Protein AF-A0A6C0AK20-F1 (afdb_monomer)

Organism: NCBI:txid1070528

Structure (mmCIF, N/CA/C/O backbone):
data_AF-A0A6C0AK20-F1
#
_entry.id   AF-A0A6C0AK20-F1
#
loop_
_atom_site.group_PDB
_atom_site.id
_atom_site.type_symbol
_atom_site.label_atom_id
_atom_site.label_alt_id
_atom_site.label_comp_id
_atom_site.label_asym_id
_atom_site.label_entity_id
_atom_site.label_seq_id
_atom_site.pdbx_PDB_ins_code
_atom_site.Cartn_x
_atom_site.Cartn_y
_atom_site.Cartn_z
_atom_site.occupancy
_atom_site.B_iso_or_equiv
_atom_site.auth_seq_id
_atom_site.auth_comp_id
_atom_site.auth_asym_id
_atom_site.auth_atom_id
_atom_site.pdbx_PDB_model_num
ATOM 1 N N . MET A 1 1 ? -40.084 -4.793 -10.455 1.00 55.62 1 MET A N 1
ATOM 2 C CA . MET A 1 1 ? -40.031 -6.130 -11.095 1.00 55.62 1 MET A CA 1
ATOM 3 C C . MET A 1 1 ? -38.770 -6.828 -10.599 1.00 55.62 1 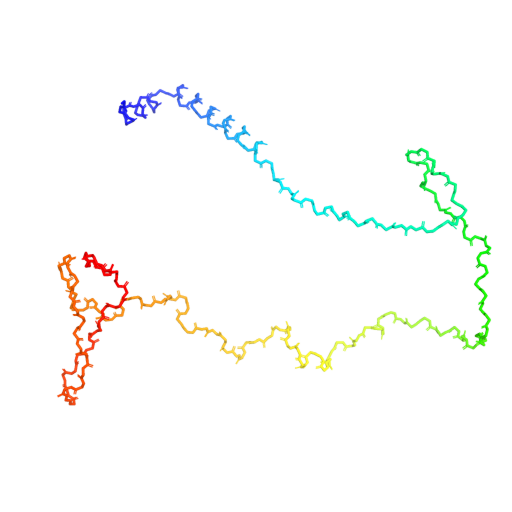MET A C 1
ATOM 5 O O . MET A 1 1 ? -37.699 -6.261 -10.729 1.00 55.62 1 MET A O 1
ATOM 9 N N . ASN A 1 2 ? -38.879 -7.967 -9.909 1.00 73.94 2 ASN A N 1
ATOM 10 C CA . ASN A 1 2 ? -37.727 -8.594 -9.243 1.00 73.94 2 ASN A CA 1
ATOM 11 C C . ASN A 1 2 ? -36.814 -9.286 -10.269 1.00 73.94 2 ASN A C 1
ATOM 13 O O . ASN A 1 2 ? -37.156 -10.371 -10.742 1.00 73.94 2 ASN A O 1
ATOM 17 N N . LEU A 1 3 ? -35.664 -8.679 -10.590 1.00 77.19 3 LEU A N 1
ATOM 18 C CA . LEU A 1 3 ? -34.695 -9.185 -11.579 1.00 77.19 3 LEU A CA 1
ATOM 19 C C . LEU A 1 3 ? -34.288 -10.641 -11.304 1.00 77.19 3 LEU A C 1
ATOM 21 O O . LEU A 1 3 ? -34.243 -11.461 -12.217 1.00 77.19 3 LEU A O 1
ATOM 25 N N . ASN A 1 4 ? -34.119 -11.001 -10.033 1.00 79.56 4 ASN A N 1
ATOM 26 C CA . ASN A 1 4 ? -33.731 -12.356 -9.635 1.00 79.56 4 ASN A CA 1
ATOM 27 C C . ASN A 1 4 ? -34.778 -13.416 -10.018 1.00 79.56 4 ASN A C 1
ATOM 29 O O . ASN A 1 4 ? -34.430 -14.552 -10.334 1.00 79.56 4 ASN A O 1
ATOM 33 N N . LYS A 1 5 ? -36.069 -13.050 -10.042 1.00 77.25 5 LYS A N 1
ATOM 34 C CA . LYS A 1 5 ? -37.144 -13.958 -10.471 1.00 77.25 5 LYS A CA 1
ATOM 35 C C . LYS A 1 5 ? -37.172 -14.135 -11.993 1.00 77.25 5 LYS A C 1
ATOM 37 O O . LYS A 1 5 ? -37.545 -15.205 -12.458 1.00 77.25 5 LYS A O 1
ATOM 42 N N . LEU A 1 6 ? -36.756 -13.125 -12.761 1.00 73.75 6 LEU A N 1
ATOM 43 C CA . LEU A 1 6 ? -36.637 -13.207 -14.223 1.00 73.75 6 LEU A CA 1
ATOM 44 C C . LEU A 1 6 ? -35.449 -14.055 -14.658 1.00 73.75 6 LEU A C 1
ATOM 46 O O . LEU A 1 6 ? -35.620 -14.929 -15.501 1.00 73.75 6 LEU A O 1
ATOM 50 N N . ILE A 1 7 ? -34.284 -13.851 -14.040 1.00 76.38 7 ILE A N 1
ATOM 51 C CA . ILE A 1 7 ? -33.068 -14.619 -14.341 1.00 76.38 7 ILE A CA 1
ATOM 52 C C . ILE A 1 7 ? -33.315 -16.112 -14.100 1.00 76.38 7 ILE A C 1
ATOM 54 O O . ILE A 1 7 ? -33.032 -16.931 -14.969 1.00 76.38 7 ILE A O 1
ATOM 58 N N . LYS A 1 8 ? -33.958 -16.459 -12.977 1.00 76.75 8 LYS A N 1
ATOM 59 C CA . LYS A 1 8 ? -34.313 -17.849 -12.653 1.00 76.75 8 LYS A CA 1
ATOM 60 C C . LYS A 1 8 ? -35.339 -18.457 -13.622 1.00 76.75 8 LYS A C 1
ATOM 62 O O . LYS A 1 8 ? -35.356 -19.663 -13.834 1.00 76.75 8 LYS A O 1
ATOM 67 N N . LYS A 1 9 ? -36.206 -17.634 -14.223 1.00 72.31 9 LYS A N 1
ATOM 68 C CA . LYS A 1 9 ? -37.198 -18.083 -15.215 1.00 72.31 9 LYS A CA 1
ATOM 69 C C . LYS A 1 9 ? -36.577 -18.268 -16.606 1.00 72.31 9 LYS A C 1
ATOM 71 O O . LYS A 1 9 ? -36.985 -19.171 -17.327 1.00 72.31 9 LYS A O 1
ATOM 76 N N . ILE A 1 10 ? -35.579 -17.451 -16.948 1.00 73.38 10 ILE A N 1
ATOM 77 C CA . ILE A 1 10 ? -34.790 -17.548 -18.186 1.00 73.38 10 ILE A CA 1
ATOM 78 C C . ILE A 1 10 ? -33.865 -18.769 -18.155 1.00 73.38 10 ILE A C 1
ATOM 80 O O . ILE A 1 10 ? -33.792 -19.493 -19.141 1.00 73.38 10 ILE A O 1
ATOM 84 N N . SER A 1 11 ? -33.210 -19.052 -17.024 1.00 72.81 11 SER A N 1
ATOM 85 C CA . SER A 1 11 ? -32.305 -20.205 -16.905 1.00 72.81 11 SER A CA 1
ATOM 86 C C . SER A 1 11 ? -33.018 -21.558 -16.950 1.00 72.81 11 SER A C 1
ATOM 88 O O . SER A 1 11 ? -32.409 -22.556 -17.320 1.00 72.81 11 SER A O 1
ATOM 90 N N . ASN A 1 12 ? -34.300 -21.611 -16.579 1.00 80.38 12 ASN A N 1
ATOM 91 C CA . ASN A 1 12 ? -35.066 -22.859 -16.548 1.00 80.38 12 ASN A CA 1
ATOM 92 C C . ASN A 1 12 ? -35.597 -23.288 -17.924 1.00 80.38 12 ASN A C 1
ATOM 94 O O . ASN A 1 12 ? -36.025 -24.429 -18.070 1.00 80.38 12 ASN A O 1
ATOM 98 N N . ASN A 1 13 ? -35.596 -22.400 -18.922 1.00 83.44 13 ASN A N 1
ATOM 99 C CA . ASN A 1 13 ? -36.095 -22.708 -20.257 1.00 83.44 13 ASN A CA 1
ATOM 100 C C . ASN A 1 13 ? -34.987 -22.506 -21.298 1.00 83.44 13 ASN A C 1
ATOM 102 O O . ASN A 1 13 ? -34.633 -21.376 -21.637 1.00 83.44 13 ASN A O 1
ATOM 106 N N . GLN A 1 14 ? -34.463 -23.616 -21.822 1.00 80.56 14 GLN A N 1
ATOM 107 C CA . GLN A 1 14 ? -33.352 -23.623 -22.779 1.00 80.56 14 GLN A CA 1
ATOM 108 C C . GLN A 1 14 ? -33.661 -22.813 -24.050 1.00 80.56 14 GLN A C 1
ATOM 110 O O . GLN A 1 14 ? -32.772 -22.142 -24.569 1.00 80.56 14 GLN A O 1
ATOM 115 N N . LEU A 1 15 ? -34.922 -22.781 -24.505 1.00 83.62 15 LEU A N 1
ATOM 116 C CA . LEU A 1 15 ? -35.336 -21.993 -25.672 1.00 83.62 15 LEU A CA 1
ATOM 117 C C . LEU A 1 15 ? -35.170 -20.482 -25.431 1.00 83.62 15 LEU A C 1
ATOM 119 O O .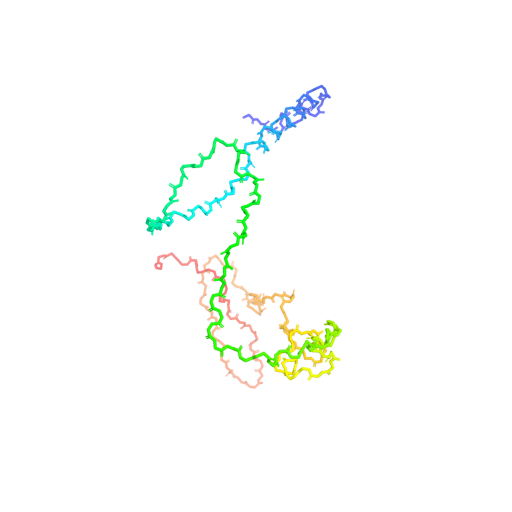 LEU A 1 15 ? -34.647 -19.765 -26.280 1.00 83.62 15 LEU A O 1
ATOM 123 N N . LEU A 1 16 ? -35.581 -19.994 -24.255 1.00 83.88 16 LEU A N 1
ATOM 124 C CA . LEU A 1 16 ? -35.462 -18.576 -23.896 1.00 83.88 16 LEU A CA 1
ATOM 125 C C . LEU A 1 16 ? -33.999 -18.155 -23.724 1.00 83.88 16 LEU A C 1
ATOM 127 O O . LEU A 1 16 ? -33.644 -17.035 -24.086 1.00 83.88 16 LEU A O 1
ATOM 131 N N . MET A 1 17 ? -33.149 -19.052 -23.218 1.00 84.06 17 MET A N 1
ATOM 132 C CA . MET A 1 17 ? -31.711 -18.809 -23.108 1.00 84.06 17 MET A CA 1
ATOM 133 C C . MET A 1 17 ? -31.055 -18.646 -24.487 1.00 84.06 17 MET A C 1
ATOM 135 O O . MET A 1 17 ? -30.290 -17.703 -24.686 1.00 84.06 17 MET A O 1
ATOM 139 N N . ILE A 1 18 ? -31.403 -19.501 -25.456 1.00 89.69 18 ILE A N 1
ATOM 140 C CA . ILE A 1 18 ? -30.883 -19.409 -26.830 1.00 89.69 18 ILE A CA 1
ATOM 141 C C . ILE A 1 18 ? -31.327 -18.098 -27.491 1.00 89.69 18 ILE A C 1
ATOM 143 O O . ILE A 1 18 ? -30.498 -17.385 -28.054 1.00 89.69 18 ILE A O 1
ATOM 147 N N . VAL A 1 19 ? -32.606 -17.726 -27.374 1.00 92.06 19 VAL A N 1
ATOM 148 C CA . VAL A 1 19 ? -33.125 -16.466 -27.941 1.00 92.06 19 VAL A CA 1
ATOM 149 C C . VAL A 1 19 ? -32.438 -15.245 -27.318 1.00 92.06 19 VAL A C 1
ATOM 151 O O . VAL A 1 19 ? -32.059 -14.318 -28.033 1.00 92.06 19 VAL A O 1
ATOM 154 N N . ALA A 1 20 ? -32.220 -15.253 -26.000 1.00 88.88 20 ALA A N 1
ATOM 155 C CA . ALA A 1 20 ? -31.511 -14.178 -25.314 1.00 88.88 20 ALA A CA 1
ATOM 156 C C . ALA A 1 20 ? -30.041 -14.069 -25.759 1.00 88.88 20 ALA A C 1
ATOM 158 O O . ALA A 1 20 ? -29.549 -12.960 -25.958 1.00 88.88 20 ALA A O 1
ATOM 159 N N . ALA A 1 21 ? -29.354 -15.198 -25.964 1.00 90.56 21 ALA A N 1
ATOM 160 C CA . ALA A 1 21 ? -27.979 -15.217 -26.458 1.00 90.56 21 ALA A CA 1
ATOM 161 C C . ALA A 1 21 ? -27.871 -14.653 -27.885 1.00 90.56 21 ALA A C 1
ATOM 163 O O . ALA A 1 21 ? -27.002 -13.823 -28.152 1.00 90.56 21 ALA A O 1
ATOM 164 N N . VAL A 1 22 ? -28.791 -15.029 -28.780 1.00 95.38 22 VAL A N 1
ATOM 165 C CA . VAL A 1 22 ? -28.846 -14.500 -30.155 1.00 95.38 22 VAL A CA 1
ATOM 166 C C . VAL A 1 22 ? -29.087 -12.987 -30.157 1.00 95.38 22 VAL A C 1
ATOM 168 O O . VAL A 1 22 ? -28.403 -12.257 -30.875 1.00 95.38 22 VAL A O 1
ATOM 171 N N . ALA A 1 23 ? -30.000 -12.494 -29.315 1.00 93.75 23 ALA A N 1
ATOM 172 C CA . ALA A 1 23 ? -30.250 -11.059 -29.177 1.00 93.75 23 ALA A CA 1
ATOM 173 C C . ALA A 1 23 ? -29.011 -10.293 -28.672 1.00 93.75 23 ALA A C 1
ATOM 175 O O . ALA A 1 23 ? -28.731 -9.189 -29.141 1.00 93.75 23 ALA A O 1
ATOM 176 N N . LEU A 1 24 ? -28.241 -10.890 -27.756 1.00 93.94 24 LEU A N 1
ATOM 177 C CA . LEU A 1 24 ? -27.004 -10.306 -27.232 1.00 93.94 24 LEU A CA 1
ATOM 178 C C . LEU A 1 24 ? -25.922 -10.194 -28.316 1.00 93.94 24 LEU A C 1
ATOM 180 O O . LEU A 1 24 ? -25.296 -9.144 -28.448 1.00 93.94 24 LEU A O 1
ATOM 184 N N . VAL A 1 25 ? -25.741 -11.247 -29.121 1.00 94.88 25 VAL A N 1
ATOM 185 C CA . VAL A 1 25 ? -24.794 -11.257 -30.249 1.00 94.88 25 VAL A CA 1
ATOM 186 C C . VAL A 1 25 ? -25.178 -10.207 -31.292 1.00 94.88 25 VAL A C 1
ATOM 188 O O . VAL A 1 25 ? -24.321 -9.449 -31.741 1.00 94.88 25 VAL A O 1
ATOM 191 N N . TYR A 1 26 ? -26.466 -10.108 -31.634 1.00 94.31 26 TYR A N 1
ATOM 192 C CA . TYR A 1 26 ? -26.959 -9.098 -32.572 1.00 94.31 26 TYR A CA 1
ATOM 193 C C . TYR A 1 26 ? -26.728 -7.668 -32.057 1.00 94.31 26 TYR A C 1
ATOM 195 O O . TYR A 1 26 ? -26.234 -6.813 -32.793 1.00 94.31 26 TYR A O 1
ATOM 203 N N . GLY A 1 27 ? -27.015 -7.419 -30.775 1.00 92.69 27 GLY A N 1
ATOM 204 C CA . GLY A 1 27 ? -26.759 -6.127 -30.137 1.00 92.69 27 GLY A CA 1
ATOM 205 C C . GLY A 1 27 ? -25.275 -5.751 -30.139 1.00 92.69 27 GLY A C 1
ATOM 206 O O . GLY A 1 27 ? -24.930 -4.615 -30.463 1.00 92.69 27 GLY A O 1
ATOM 207 N N . PHE A 1 28 ? -24.388 -6.709 -29.852 1.00 90.00 28 PHE A N 1
ATOM 208 C CA . PHE A 1 28 ? -22.939 -6.501 -29.922 1.00 90.00 28 PHE A CA 1
ATOM 209 C C . PHE A 1 28 ? -22.463 -6.190 -31.341 1.00 90.00 28 PHE A C 1
ATOM 211 O O . PHE A 1 28 ? -21.661 -5.275 -31.527 1.00 90.00 28 PHE A O 1
ATOM 218 N N . TYR A 1 29 ? -22.976 -6.909 -32.342 1.00 89.75 29 TYR A N 1
ATOM 219 C CA . TYR A 1 29 ? -22.629 -6.676 -33.741 1.00 89.75 29 TYR A CA 1
ATOM 220 C C . TYR A 1 29 ? -23.034 -5.266 -34.187 1.00 89.75 29 TYR A C 1
ATOM 222 O O . TYR A 1 29 ? -22.204 -4.519 -34.707 1.00 89.75 29 TYR A O 1
ATOM 230 N N . HIS A 1 30 ? -24.268 -4.852 -33.888 1.00 86.38 30 HIS A N 1
ATOM 231 C CA . HIS A 1 30 ? -24.758 -3.515 -34.218 1.00 86.38 30 HIS A CA 1
ATOM 232 C C . HIS A 1 30 ? -23.975 -2.407 -33.492 1.00 86.38 30 HIS A C 1
ATOM 234 O O . HIS A 1 30 ? -23.598 -1.405 -34.097 1.00 86.38 30 HIS A O 1
ATOM 240 N N . TYR A 1 31 ? -23.668 -2.603 -32.206 1.00 82.25 31 TYR A N 1
ATOM 241 C CA . TYR A 1 31 ? -22.868 -1.654 -31.431 1.00 82.25 31 TYR A CA 1
ATOM 242 C C . TYR A 1 31 ? -21.426 -1.537 -31.949 1.00 82.25 31 TYR A C 1
ATOM 244 O O . TYR A 1 31 ? -20.875 -0.437 -32.001 1.00 82.25 31 TYR A O 1
ATOM 252 N N . SER A 1 32 ? -20.829 -2.651 -32.385 1.00 79.31 32 SER A N 1
ATOM 253 C CA . SER A 1 32 ? -19.478 -2.658 -32.955 1.00 79.31 32 SER A CA 1
ATOM 254 C C . SER A 1 32 ? -19.389 -1.883 -34.274 1.00 79.31 32 SER A C 1
ATOM 256 O O . SER A 1 32 ? -18.428 -1.147 -34.477 1.00 79.31 32 SER A O 1
ATOM 258 N N . GLY A 1 33 ? -20.416 -1.959 -35.130 1.00 72.19 33 GLY A N 1
ATOM 259 C CA . GLY A 1 33 ? -20.447 -1.234 -36.405 1.00 72.19 33 GLY A CA 1
ATOM 260 C C . GLY A 1 33 ? -20.597 0.282 -36.245 1.00 72.19 33 GLY A C 1
ATOM 261 O O . GLY A 1 33 ? -20.073 1.043 -37.052 1.00 72.19 33 GLY A O 1
ATOM 262 N N . GLN A 1 34 ? -21.262 0.738 -35.179 1.00 66.25 34 GLN A N 1
ATOM 263 C CA . GLN A 1 34 ? -21.439 2.169 -34.898 1.00 66.25 34 GLN A CA 1
ATOM 264 C C . GLN A 1 34 ? -20.225 2.820 -34.213 1.00 66.25 34 GLN A C 1
ATOM 266 O O . GLN A 1 34 ? -20.133 4.044 -34.155 1.00 66.25 34 GLN A O 1
ATOM 271 N N . LYS A 1 35 ? -19.269 2.023 -33.720 1.00 61.47 35 LYS A N 1
ATOM 272 C CA . LYS A 1 35 ? -17.991 2.480 -33.153 1.00 61.47 35 LYS A CA 1
ATOM 273 C C . LYS A 1 35 ? -16.875 2.401 -34.205 1.00 61.47 35 LYS A C 1
ATOM 275 O O . LYS A 1 35 ? -15.793 1.894 -33.928 1.00 61.47 35 LYS A O 1
ATOM 280 N N . MET A 1 36 ? -17.129 2.886 -35.422 1.00 51.19 36 MET A N 1
ATOM 281 C CA . MET A 1 36 ? -16.062 3.085 -36.402 1.00 51.19 36 MET A CA 1
ATOM 282 C C . MET A 1 36 ? -15.192 4.268 -35.953 1.00 51.19 36 MET A C 1
ATOM 284 O O . MET A 1 36 ? -15.684 5.358 -35.667 1.00 51.19 36 MET A O 1
ATOM 288 N N . LEU A 1 37 ? -13.897 3.992 -35.833 1.00 60.50 37 LEU A N 1
ATOM 289 C CA . LEU A 1 37 ? -12.833 4.888 -35.400 1.00 60.50 37 LEU A CA 1
ATOM 290 C C . LEU A 1 37 ? -12.854 6.190 -36.223 1.00 60.50 37 LEU A C 1
ATOM 292 O O . LEU A 1 37 ? -12.577 6.173 -37.421 1.00 60.50 37 LEU A O 1
ATOM 296 N N . VAL A 1 38 ? -13.172 7.320 -35.589 1.00 60.03 38 VAL A N 1
ATOM 297 C CA . VAL A 1 38 ? -12.918 8.641 -36.174 1.00 60.03 38 VAL A CA 1
ATOM 298 C C . VAL A 1 38 ? -11.403 8.832 -36.175 1.00 60.03 38 VAL A C 1
ATOM 300 O O . VAL A 1 38 ? -10.795 9.053 -35.132 1.00 60.03 38 VAL A O 1
ATOM 303 N N . THR A 1 39 ? -10.776 8.668 -37.337 1.00 57.84 39 THR A N 1
ATOM 304 C CA . THR A 1 39 ? -9.419 9.158 -37.577 1.00 57.84 39 THR A CA 1
ATOM 305 C C . THR A 1 39 ? -9.539 10.636 -37.920 1.00 57.84 39 THR A C 1
ATOM 307 O O . THR A 1 39 ? -10.023 10.983 -38.997 1.00 57.84 39 THR A O 1
ATOM 310 N N . ASP A 1 40 ? -9.130 11.504 -36.997 1.00 51.28 40 ASP A N 1
ATOM 311 C CA . ASP A 1 40 ? -8.998 12.931 -37.272 1.00 51.28 40 ASP A CA 1
ATOM 312 C C . ASP A 1 40 ? -7.982 13.127 -38.409 1.00 51.28 40 ASP A C 1
ATOM 314 O O . ASP A 1 40 ? -6.784 12.880 -38.263 1.00 51.28 40 ASP A O 1
ATOM 318 N N . ASN A 1 41 ? -8.474 13.533 -39.581 1.00 61.94 41 ASN A N 1
ATOM 319 C CA . ASN A 1 41 ? -7.644 13.902 -40.721 1.00 61.94 41 ASN A CA 1
ATOM 320 C C . ASN A 1 41 ? -7.165 15.349 -40.537 1.00 61.94 41 ASN A C 1
ATOM 322 O O . ASN A 1 41 ? -7.954 16.287 -40.638 1.00 61.94 41 ASN A O 1
ATOM 326 N N . MET A 1 42 ? -5.864 15.551 -40.321 1.00 53.59 42 MET A N 1
ATOM 327 C CA . MET A 1 42 ? -5.231 16.871 -40.422 1.00 53.59 42 MET A CA 1
ATOM 328 C C . MET A 1 42 ? -5.099 17.274 -41.899 1.00 53.59 42 MET A C 1
ATOM 330 O O . MET A 1 42 ? -4.056 17.084 -42.523 1.00 53.59 42 MET A O 1
ATOM 334 N N . ALA A 1 43 ? -6.165 17.836 -42.473 1.00 48.41 43 ALA A N 1
ATOM 335 C CA . ALA A 1 43 ? -6.101 18.528 -43.756 1.00 48.41 43 ALA A CA 1
ATOM 336 C C . ALA A 1 43 ? -5.516 19.936 -43.549 1.00 48.41 43 ALA A C 1
ATOM 338 O O . ALA A 1 43 ? -6.163 20.829 -43.007 1.00 48.41 43 ALA A O 1
ATOM 339 N N . ASN A 1 44 ? -4.266 20.124 -43.972 1.00 48.25 44 ASN A N 1
ATOM 3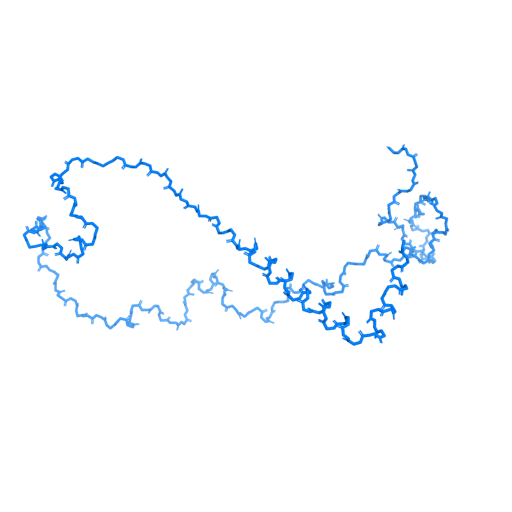40 C CA . ASN A 1 44 ? -3.582 21.414 -43.999 1.00 48.25 44 ASN A CA 1
ATOM 341 C C . ASN A 1 44 ? -4.117 22.251 -45.178 1.00 48.25 44 ASN A C 1
ATOM 343 O O . ASN A 1 44 ? -3.665 22.100 -46.312 1.00 48.25 44 ASN A O 1
ATOM 347 N N . THR A 1 45 ? -5.082 23.140 -44.941 1.00 51.12 45 THR A N 1
ATOM 348 C CA . THR A 1 45 ? -5.412 24.219 -45.886 1.00 51.12 45 THR A CA 1
ATOM 349 C C . THR A 1 45 ? -4.406 25.356 -45.730 1.00 51.12 45 THR A C 1
ATOM 351 O O . THR A 1 45 ? -4.667 26.341 -45.045 1.00 51.12 45 THR A O 1
ATOM 354 N N . ALA A 1 46 ? -3.252 25.220 -46.383 1.00 41.91 46 ALA A N 1
ATOM 355 C CA . ALA A 1 46 ? -2.361 26.336 -46.673 1.00 41.91 46 ALA A CA 1
ATOM 356 C C . ALA A 1 46 ? -2.465 26.662 -48.167 1.00 41.91 46 ALA A C 1
ATOM 358 O O . ALA A 1 46 ? -2.006 25.919 -49.032 1.00 41.91 46 ALA A O 1
ATOM 359 N N . GLN A 1 47 ? -3.124 27.775 -48.464 1.00 48.78 47 GLN A N 1
ATOM 360 C CA . GLN A 1 47 ? -3.288 28.313 -49.806 1.00 48.78 47 GLN A CA 1
ATOM 361 C C . GLN A 1 47 ? -1.963 28.964 -50.228 1.00 48.78 47 GLN A C 1
ATOM 363 O O . GLN A 1 47 ? -1.597 30.022 -49.726 1.00 48.78 47 GLN A O 1
ATOM 368 N N . SER A 1 48 ? -1.214 28.316 -51.122 1.00 41.41 48 SER A N 1
ATOM 369 C CA . SER A 1 48 ? 0.010 28.873 -51.711 1.00 41.41 48 SER A CA 1
ATOM 370 C C . SER A 1 48 ? -0.251 29.249 -53.167 1.00 41.41 48 SER A C 1
ATOM 372 O O . SER A 1 48 ? -0.437 28.389 -54.024 1.00 41.41 48 SER A O 1
ATOM 374 N N . GLN A 1 49 ? -0.295 30.553 -53.430 1.00 46.84 49 GLN A N 1
ATOM 375 C CA . GLN A 1 49 ? -0.326 31.138 -54.768 1.00 46.84 49 GLN A CA 1
ATOM 376 C C . GLN A 1 49 ? 1.019 30.882 -55.466 1.00 46.84 49 GLN A C 1
ATOM 378 O O . GLN A 1 49 ? 2.068 31.189 -54.903 1.00 46.84 49 GLN A O 1
ATOM 383 N N . ALA A 1 50 ? 0.993 30.347 -56.689 1.00 41.88 50 ALA A N 1
ATOM 384 C CA . ALA A 1 50 ? 2.181 30.164 -57.520 1.00 41.88 50 ALA A CA 1
ATOM 385 C C . ALA A 1 50 ? 1.991 30.803 -58.903 1.00 41.88 50 ALA A C 1
ATOM 387 O O . ALA A 1 50 ? 0.934 30.700 -59.525 1.00 41.88 50 ALA A O 1
ATOM 388 N N . ALA A 1 51 ? 3.045 31.497 -59.330 1.00 40.38 51 ALA A N 1
ATOM 389 C CA . ALA A 1 51 ? 3.130 32.368 -60.489 1.00 40.38 51 ALA A CA 1
ATOM 390 C C . ALA A 1 51 ? 3.074 31.640 -61.847 1.00 40.38 51 ALA A C 1
ATOM 392 O O . ALA A 1 51 ? 3.466 30.485 -61.996 1.00 40.38 51 ALA A O 1
ATOM 393 N N . SER A 1 52 ? 2.614 32.392 -62.849 1.00 48.53 52 SER A N 1
ATOM 394 C CA . SER A 1 52 ? 2.447 32.032 -64.260 1.00 48.53 52 SER A CA 1
ATOM 395 C C . SER A 1 52 ? 3.747 31.565 -64.940 1.00 48.53 52 SER A C 1
ATOM 397 O O . SER A 1 52 ? 4.592 32.381 -65.305 1.00 48.53 52 SER A O 1
ATOM 399 N N . MET A 1 53 ? 3.842 30.266 -65.228 1.00 43.25 53 MET A N 1
ATOM 400 C CA . MET A 1 53 ? 4.736 29.698 -66.245 1.00 43.25 53 MET A CA 1
ATOM 401 C C . MET A 1 53 ? 3.933 28.759 -67.146 1.00 43.25 53 MET A C 1
ATOM 403 O O . MET A 1 53 ? 3.680 27.631 -66.751 1.00 43.25 53 MET A O 1
ATOM 407 N N . GLY A 1 54 ? 3.520 29.225 -68.333 1.00 62.97 54 GLY A N 1
ATOM 408 C CA . GLY A 1 54 ? 3.065 28.399 -69.468 1.00 62.97 54 GLY A CA 1
ATOM 409 C C . GLY A 1 54 ? 2.318 27.101 -69.129 1.00 62.97 54 GLY A C 1
ATOM 410 O O . GLY A 1 54 ? 2.680 26.041 -69.638 1.00 62.97 54 GLY A O 1
ATOM 411 N N . VAL A 1 55 ? 1.312 27.162 -68.251 1.00 56.25 55 VAL A N 1
ATOM 412 C CA . VAL A 1 55 ? 0.584 25.976 -67.785 1.00 56.25 55 VAL A CA 1
ATOM 413 C C . VAL A 1 55 ? -0.545 25.676 -68.763 1.00 56.25 55 VAL A C 1
ATOM 415 O O . VAL A 1 55 ? -1.440 26.492 -68.974 1.00 56.25 55 VAL A O 1
ATOM 418 N N . ARG A 1 56 ? -0.507 24.486 -69.360 1.00 66.25 56 ARG A N 1
ATOM 419 C CA . ARG A 1 56 ? -1.645 23.906 -70.082 1.00 66.25 56 ARG A CA 1
ATOM 420 C C . ARG A 1 56 ? -2.542 23.221 -69.049 1.00 66.25 56 ARG A C 1
ATOM 422 O O . ARG A 1 56 ? -1.992 22.606 -68.133 1.00 66.25 56 ARG A O 1
ATOM 429 N N . PRO A 1 57 ? -3.877 23.300 -69.160 1.00 68.56 57 PRO A N 1
ATOM 430 C CA . PRO A 1 57 ? -4.759 22.598 -68.236 1.00 68.56 57 PRO A CA 1
ATOM 431 C C . PRO A 1 57 ? -4.474 21.090 -68.254 1.00 68.56 57 PRO A C 1
ATOM 433 O O . PRO A 1 57 ? -4.088 20.533 -69.282 1.00 68.56 57 PRO A O 1
ATOM 436 N N . ALA A 1 58 ? -4.634 20.447 -67.098 1.00 68.81 58 ALA A N 1
ATOM 437 C CA . ALA A 1 58 ? -4.455 19.007 -66.965 1.00 68.81 58 ALA A CA 1
ATOM 438 C C . ALA A 1 58 ? -5.492 18.244 -67.803 1.00 68.81 58 ALA A C 1
ATOM 440 O O . ALA A 1 58 ? -6.629 18.694 -67.964 1.00 68.81 58 ALA A O 1
ATOM 441 N N . ASN A 1 59 ? -5.107 17.068 -68.300 1.00 73.62 59 ASN A N 1
ATOM 442 C CA . ASN A 1 59 ? -6.037 16.172 -68.971 1.00 73.62 59 ASN A CA 1
ATOM 443 C C . ASN A 1 59 ? -6.997 15.542 -67.933 1.00 73.62 59 ASN A C 1
ATOM 445 O O . ASN A 1 59 ? -6.701 15.550 -66.734 1.00 73.62 59 ASN A O 1
ATOM 449 N N . PRO A 1 60 ? -8.153 14.997 -68.363 1.00 78.69 60 PRO A N 1
ATOM 450 C CA . PRO A 1 60 ? -9.110 14.328 -67.478 1.00 78.69 60 PRO A CA 1
ATOM 451 C C . PRO A 1 60 ? -8.467 13.263 -66.575 1.00 78.69 60 PRO A C 1
ATOM 453 O O . PRO A 1 60 ? -7.424 12.693 -66.908 1.00 78.69 60 PRO A O 1
ATOM 456 N N . LEU A 1 61 ? -9.102 12.995 -65.428 1.00 67.12 61 LEU A N 1
ATOM 457 C CA . LEU A 1 61 ? -8.577 12.147 -64.351 1.00 67.12 61 LEU A CA 1
ATOM 458 C C . LEU A 1 61 ? -8.015 10.812 -64.882 1.00 67.12 61 LEU A C 1
ATOM 460 O O . LEU A 1 61 ? -8.735 10.027 -65.492 1.00 67.12 61 LEU A O 1
ATOM 464 N N . GLY A 1 62 ? -6.719 10.578 -64.645 1.00 72.50 62 GLY A N 1
ATOM 465 C CA . GLY A 1 62 ? -5.972 9.405 -65.125 1.00 72.50 62 GLY A CA 1
ATOM 466 C C . GLY A 1 62 ? -5.071 9.658 -66.344 1.00 72.50 62 GLY A C 1
ATOM 467 O O . GLY A 1 62 ? -4.195 8.846 -66.624 1.00 72.50 62 GLY A O 1
ATOM 468 N N . GLY A 1 63 ? -5.213 10.797 -67.032 1.00 69.62 63 GLY A N 1
ATOM 469 C CA . GLY A 1 63 ? -4.451 11.124 -68.246 1.00 69.62 63 GLY A CA 1
ATOM 470 C C . GLY A 1 63 ? -3.045 11.700 -68.029 1.00 69.62 63 GLY A C 1
ATOM 471 O O . GLY A 1 63 ? -2.280 11.805 -68.984 1.00 69.62 63 GLY A O 1
ATOM 472 N N . ASN A 1 64 ? -2.681 12.062 -66.795 1.00 69.12 64 ASN A N 1
ATOM 473 C CA . ASN A 1 64 ? -1.402 12.720 -66.478 1.00 69.12 64 ASN A CA 1
ATOM 474 C C . ASN A 1 64 ? -0.296 11.745 -66.018 1.00 69.12 64 ASN A C 1
ATOM 476 O O . ASN A 1 64 ? 0.768 12.179 -65.586 1.00 69.12 64 ASN A O 1
ATOM 480 N N . GLY A 1 65 ? -0.531 10.432 -66.094 1.00 67.12 65 GLY A N 1
ATOM 481 C CA . GLY A 1 65 ? 0.376 9.385 -65.603 1.00 67.12 65 GLY A CA 1
ATOM 482 C C . GLY A 1 65 ? 1.549 9.041 -66.530 1.00 67.12 65 GLY A C 1
ATOM 483 O O . GLY A 1 65 ? 1.889 7.869 -66.654 1.00 67.12 65 GLY A O 1
ATOM 484 N N . GLY A 1 66 ? 2.140 10.025 -67.211 1.00 69.94 66 GLY A N 1
ATOM 485 C CA . GLY A 1 66 ? 3.286 9.832 -68.105 1.00 69.94 66 GLY A CA 1
ATOM 486 C C . GLY A 1 66 ? 4.530 10.577 -67.624 1.00 69.94 66 GLY A C 1
ATOM 487 O O . GLY A 1 66 ? 4.432 11.636 -67.007 1.00 69.94 66 GLY A O 1
ATOM 488 N N . VAL A 1 67 ? 5.717 10.048 -67.929 1.00 61.78 67 VAL A N 1
ATOM 489 C CA . VAL A 1 67 ? 6.977 10.770 -67.711 1.00 61.78 67 VAL A CA 1
ATOM 490 C C . VAL A 1 67 ? 7.078 11.932 -68.704 1.00 61.78 67 VAL A C 1
ATOM 492 O O . VAL A 1 67 ? 7.063 11.734 -69.918 1.00 61.78 67 VAL A O 1
ATOM 495 N N . GLY A 1 68 ? 7.160 13.164 -68.200 1.00 61.91 68 GLY A N 1
ATOM 496 C CA . GLY A 1 68 ? 7.479 14.326 -69.027 1.00 61.91 68 GLY A CA 1
ATOM 497 C C . GLY A 1 68 ? 8.907 14.201 -69.556 1.00 61.91 68 GLY A C 1
ATOM 498 O O . GLY A 1 68 ? 9.834 13.958 -68.785 1.00 61.91 68 GLY A O 1
ATOM 499 N N . SER A 1 69 ? 9.097 14.333 -70.869 1.00 62.31 69 SER A N 1
ATOM 500 C CA . SER A 1 69 ? 10.432 14.271 -71.463 1.00 62.31 69 SER A CA 1
ATOM 501 C C . SER A 1 69 ? 11.255 15.482 -71.012 1.00 62.31 69 SER A C 1
ATOM 503 O O . SER A 1 69 ? 10.904 16.620 -71.309 1.00 62.31 69 SER A O 1
ATOM 505 N N . ALA A 1 70 ? 12.355 15.239 -70.298 1.00 60.84 70 ALA A N 1
ATOM 506 C CA . ALA A 1 70 ? 13.322 16.259 -69.883 1.00 60.84 70 ALA A CA 1
ATOM 507 C C . ALA A 1 70 ? 14.417 16.494 -70.946 1.00 60.84 70 ALA A C 1
ATOM 509 O O . ALA A 1 70 ? 15.522 16.942 -70.632 1.00 60.84 70 ALA A O 1
ATOM 510 N N . ASN A 1 71 ? 14.142 16.165 -72.211 1.00 54.22 71 ASN A N 1
ATOM 511 C CA . ASN A 1 71 ? 15.093 16.350 -73.300 1.00 54.22 71 ASN A CA 1
ATOM 512 C C . ASN A 1 71 ? 15.185 17.841 -73.659 1.00 54.22 71 ASN A C 1
ATOM 514 O O . ASN A 1 71 ? 14.217 18.427 -74.137 1.00 54.22 71 ASN A O 1
ATOM 518 N N . GLY A 1 72 ? 16.355 18.443 -73.433 1.00 53.72 72 GLY A N 1
ATOM 519 C CA . GLY A 1 72 ? 16.632 19.846 -73.767 1.00 53.72 72 GLY A CA 1
ATOM 520 C C . GLY A 1 72 ? 16.850 20.776 -72.571 1.00 53.72 72 GLY A C 1
ATOM 521 O O . GLY A 1 72 ? 17.119 21.957 -72.776 1.00 53.72 72 GLY A O 1
ATOM 522 N N . LEU A 1 73 ? 16.808 20.268 -71.333 1.00 53.12 73 LEU A N 1
ATOM 523 C CA . LEU A 1 73 ? 17.276 21.016 -70.162 1.00 53.12 73 LEU A CA 1
ATOM 524 C C . LEU A 1 73 ? 18.810 21.051 -70.154 1.00 53.12 73 LEU A C 1
ATOM 526 O O . LEU A 1 73 ? 19.475 20.297 -69.448 1.00 53.12 73 LEU A O 1
ATOM 530 N N . GLY A 1 74 ? 19.378 21.930 -70.977 1.00 55.00 74 GLY A N 1
ATOM 531 C CA . GLY A 1 74 ? 20.772 22.328 -70.857 1.00 55.00 74 GLY A CA 1
ATOM 532 C C . GLY A 1 74 ? 20.945 23.108 -69.560 1.00 55.00 74 GLY A C 1
ATOM 533 O O . GLY A 1 74 ? 20.662 24.303 -69.510 1.00 55.00 74 GLY A O 1
ATOM 534 N N . THR A 1 75 ? 21.396 22.451 -68.493 1.00 60.84 75 THR A N 1
ATOM 535 C CA . THR A 1 75 ? 21.916 23.174 -67.333 1.00 60.84 75 THR A CA 1
ATOM 536 C C . THR A 1 75 ? 23.159 23.914 -67.809 1.00 60.84 75 THR A C 1
ATOM 538 O O . THR A 1 75 ? 24.166 23.282 -68.130 1.00 60.84 75 THR A O 1
ATOM 541 N N . SER A 1 76 ? 23.079 25.241 -67.913 1.00 55.09 76 SER A N 1
ATOM 542 C CA . SER A 1 76 ? 24.243 26.093 -68.145 1.00 55.09 76 SER A CA 1
ATOM 543 C C . SER A 1 76 ? 25.210 25.906 -66.978 1.00 55.09 76 SER A C 1
ATOM 545 O O . SER A 1 76 ? 25.105 26.555 -65.940 1.00 55.09 76 SER A O 1
ATOM 547 N N . GLN A 1 77 ? 26.130 24.955 -67.115 1.00 60.00 77 GLN A N 1
ATOM 548 C CA . GLN A 1 77 ? 27.233 24.770 -66.188 1.00 60.00 77 GLN A CA 1
ATOM 549 C C . GLN A 1 77 ? 28.344 25.739 -66.596 1.00 60.00 77 GLN A C 1
ATOM 551 O O . GLN A 1 77 ? 29.423 25.354 -67.039 1.00 60.00 77 GLN A O 1
ATOM 556 N N . ASN A 1 78 ? 28.042 27.032 -66.487 1.00 46.09 78 ASN A N 1
ATOM 557 C CA . ASN A 1 78 ? 29.010 28.095 -66.685 1.00 46.09 78 ASN A CA 1
ATOM 558 C C . ASN A 1 78 ? 30.000 28.072 -65.508 1.00 46.09 78 ASN A C 1
ATOM 560 O O . ASN 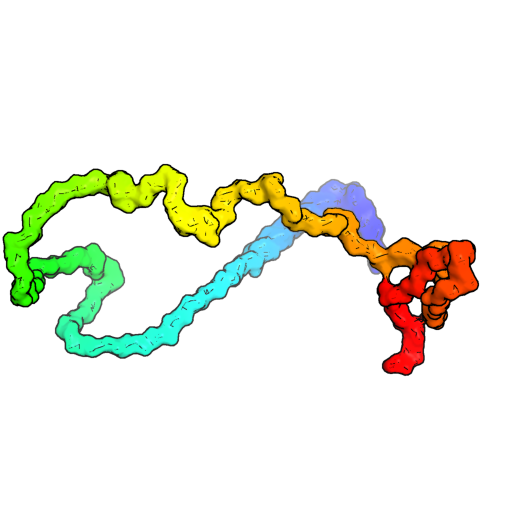A 1 78 ? 29.714 28.603 -64.438 1.00 46.09 78 ASN A O 1
ATOM 564 N N . GLY A 1 79 ? 31.167 27.450 -65.705 1.00 54.50 79 GLY A N 1
ATOM 565 C CA . GLY A 1 79 ? 32.349 27.709 -64.870 1.00 54.50 79 GLY A CA 1
ATOM 566 C C . GLY A 1 79 ? 32.895 26.566 -64.010 1.00 54.50 79 GLY A C 1
ATOM 567 O O . GLY A 1 79 ? 33.776 26.816 -63.193 1.00 54.50 79 GLY A O 1
ATOM 568 N N . LEU A 1 80 ? 32.454 25.317 -64.181 1.00 53.34 80 LEU A N 1
ATOM 569 C CA . LEU A 1 80 ? 33.070 24.185 -63.474 1.00 53.34 80 LEU A CA 1
ATOM 570 C C . LEU A 1 80 ? 34.062 23.460 -64.388 1.00 53.34 80 LEU A C 1
ATOM 572 O O . LEU A 1 80 ? 33.683 22.851 -65.385 1.00 53.34 80 LEU A O 1
ATOM 576 N N . GLN A 1 81 ? 35.343 23.557 -64.034 1.00 49.50 81 GLN A N 1
ATOM 577 C CA . GLN A 1 81 ? 36.456 22.933 -64.747 1.00 49.50 81 GLN A CA 1
ATOM 578 C C . GLN A 1 81 ? 36.304 21.403 -64.762 1.00 49.50 81 GLN A C 1
ATOM 580 O O . GLN A 1 81 ? 35.937 20.796 -63.754 1.00 49.50 81 GLN A O 1
ATOM 585 N N . ALA A 1 82 ? 36.618 20.779 -65.900 1.00 51.94 82 ALA A N 1
ATOM 586 C CA . ALA A 1 82 ? 36.531 19.341 -66.161 1.00 51.94 82 ALA A CA 1
ATOM 587 C C . ALA A 1 82 ? 37.595 18.512 -65.405 1.00 51.94 82 ALA A C 1
ATOM 589 O O . ALA A 1 82 ? 38.336 17.742 -66.004 1.00 51.94 82 ALA A O 1
ATOM 590 N N . ASN A 1 83 ? 37.673 18.663 -64.082 1.00 47.12 83 ASN A N 1
ATOM 591 C CA . ASN A 1 83 ? 38.539 17.873 -63.201 1.00 47.12 83 ASN A CA 1
ATOM 592 C C . ASN A 1 83 ? 37.744 16.997 -62.222 1.00 47.12 83 ASN A C 1
ATOM 594 O O . ASN A 1 83 ? 38.247 16.559 -61.190 1.00 47.12 83 ASN A O 1
ATOM 598 N N . ALA A 1 84 ? 36.503 16.665 -62.581 1.00 54.88 84 ALA A N 1
ATOM 599 C CA . ALA A 1 84 ? 35.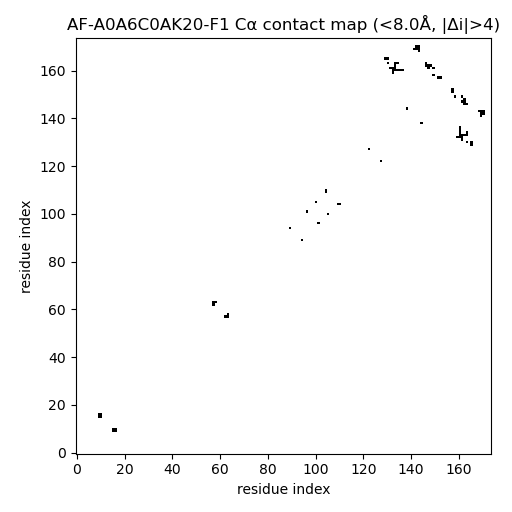832 15.487 -62.053 1.00 54.88 84 ALA A CA 1
ATOM 600 C C . ALA A 1 84 ? 36.409 14.245 -62.750 1.00 54.88 84 ALA A C 1
ATOM 602 O O . ALA A 1 84 ? 35.733 13.571 -63.529 1.00 54.88 84 ALA A O 1
ATOM 603 N N . SER A 1 85 ? 37.679 13.937 -62.463 1.00 52.72 85 SER A N 1
ATOM 604 C CA . SER A 1 85 ? 38.167 12.563 -62.537 1.00 52.72 85 SER A CA 1
ATOM 605 C C . SER A 1 85 ? 37.091 11.711 -61.886 1.00 52.72 85 SER A C 1
ATOM 607 O O . SER A 1 85 ? 36.784 11.938 -60.715 1.00 52.72 85 SER A O 1
ATOM 609 N N . LYS A 1 86 ? 36.453 10.818 -62.654 1.00 53.91 86 LYS A N 1
ATOM 610 C CA . LYS A 1 86 ? 35.478 9.847 -62.149 1.00 53.91 86 LYS A CA 1
ATOM 611 C C . LYS A 1 86 ? 36.127 9.143 -60.964 1.00 53.91 86 LYS A C 1
ATOM 613 O O . LYS A 1 86 ? 36.891 8.197 -61.147 1.00 53.91 86 LYS A O 1
ATOM 618 N N . LYS A 1 87 ? 35.890 9.653 -59.754 1.00 56.41 87 LYS A N 1
ATOM 619 C CA . LYS A 1 87 ? 36.386 9.052 -58.527 1.00 56.41 87 LYS A CA 1
ATOM 620 C C . LYS A 1 87 ? 35.724 7.688 -58.516 1.00 56.41 87 LYS A C 1
ATOM 622 O O . LYS A 1 87 ? 34.496 7.606 -58.518 1.00 56.41 87 LYS A O 1
ATOM 627 N N . ARG A 1 88 ? 36.554 6.653 -58.671 1.00 60.19 88 ARG A N 1
ATOM 628 C CA . ARG A 1 88 ? 36.174 5.240 -58.662 1.00 60.19 88 ARG A CA 1
ATOM 629 C C . ARG A 1 88 ? 35.074 5.068 -57.625 1.00 60.19 88 ARG A C 1
ATOM 631 O O . ARG A 1 88 ? 35.281 5.498 -56.494 1.00 60.19 88 ARG A O 1
ATOM 638 N N . VAL A 1 89 ? 33.924 4.536 -58.047 1.00 58.47 89 VAL A N 1
ATOM 639 C CA . VAL A 1 89 ? 32.779 4.248 -57.176 1.00 58.47 89 VAL A CA 1
ATOM 640 C C . VAL A 1 89 ? 33.330 3.559 -55.934 1.00 58.47 89 VAL A C 1
ATOM 642 O O . VAL A 1 89 ? 33.822 2.434 -56.010 1.00 58.47 89 VAL A O 1
ATOM 645 N N . VAL A 1 90 ? 33.373 4.310 -54.839 1.00 61.62 90 VAL A N 1
ATOM 646 C CA . VAL A 1 90 ? 33.823 3.825 -53.542 1.00 61.62 90 VAL A CA 1
ATOM 647 C C . VAL A 1 90 ? 32.756 2.831 -53.108 1.00 61.62 90 VAL A C 1
ATOM 649 O O . VAL A 1 90 ? 31.568 3.148 -53.203 1.00 61.62 90 VAL A O 1
ATOM 652 N N . ASP A 1 91 ? 33.167 1.619 -52.731 1.00 68.12 91 ASP A N 1
ATOM 653 C CA . ASP A 1 91 ? 32.253 0.581 -52.254 1.00 68.12 91 ASP A CA 1
ATOM 654 C C . ASP A 1 91 ? 31.351 1.215 -51.176 1.00 68.12 91 ASP A C 1
ATOM 656 O O . ASP A 1 91 ? 31.877 1.782 -50.214 1.00 68.12 91 ASP A O 1
ATOM 660 N N . PRO A 1 92 ? 30.012 1.218 -51.329 1.00 66.00 92 PRO A N 1
ATOM 661 C CA . PRO A 1 92 ? 29.108 1.941 -50.431 1.00 66.00 92 PRO A CA 1
ATOM 662 C C . PRO A 1 92 ? 29.246 1.518 -48.964 1.00 66.00 92 PRO A C 1
ATOM 664 O O . PRO A 1 92 ? 28.838 2.259 -48.074 1.00 66.00 92 PRO A O 1
ATOM 667 N N . LYS A 1 93 ? 29.867 0.362 -48.698 1.00 68.25 93 LYS A N 1
ATOM 668 C CA . LYS A 1 93 ? 30.242 -0.103 -47.358 1.00 68.25 93 LYS A CA 1
ATOM 669 C C . LYS A 1 93 ? 31.301 0.764 -46.671 1.00 68.25 93 LYS A C 1
ATOM 671 O O . LYS A 1 93 ? 31.327 0.819 -45.447 1.00 68.25 93 LYS A O 1
ATOM 676 N N . GLU A 1 94 ? 32.153 1.454 -47.425 1.00 66.69 94 GLU A N 1
ATOM 677 C CA . GLU A 1 94 ? 33.183 2.356 -46.888 1.00 66.69 94 GLU A CA 1
ATOM 678 C C . GLU A 1 94 ? 32.627 3.728 -46.481 1.00 66.69 94 GLU A C 1
ATOM 680 O O . GLU A 1 94 ? 33.311 4.492 -45.803 1.00 66.69 94 GLU A O 1
ATOM 685 N N . LEU A 1 95 ? 31.381 4.034 -46.860 1.00 65.06 95 LEU A N 1
ATOM 686 C CA . LEU A 1 95 ? 30.664 5.229 -46.412 1.00 65.06 95 LEU A CA 1
ATOM 687 C C . LEU A 1 95 ? 29.983 5.035 -45.054 1.00 65.06 95 LEU A C 1
ATOM 689 O O . LEU A 1 95 ? 29.502 6.008 -44.472 1.00 65.06 95 LEU A O 1
ATOM 693 N N . LEU A 1 96 ? 29.924 3.803 -44.539 1.00 72.19 96 LEU A N 1
ATOM 694 C CA . LEU A 1 96 ? 29.426 3.584 -43.190 1.00 72.19 96 LEU A CA 1
ATOM 695 C C . LEU A 1 96 ? 30.538 3.896 -42.179 1.00 72.19 96 LEU A C 1
ATOM 697 O O . LEU A 1 96 ? 31.667 3.420 -42.343 1.00 72.19 96 LEU A O 1
ATOM 701 N N . PRO A 1 97 ? 30.235 4.656 -41.109 1.00 65.94 97 PRO A N 1
ATOM 702 C CA . PRO A 1 97 ? 31.156 4.799 -39.996 1.00 65.94 97 PRO A CA 1
ATOM 703 C C . PRO A 1 97 ? 31.502 3.398 -39.490 1.00 65.94 97 PRO A C 1
ATOM 705 O O . PRO A 1 97 ? 30.613 2.648 -39.083 1.00 65.94 97 PRO A O 1
ATOM 708 N N . LYS A 1 98 ? 32.785 3.022 -39.560 1.00 65.25 98 LYS A N 1
ATOM 709 C CA . LYS A 1 98 ? 33.255 1.718 -39.085 1.00 65.25 98 LYS A CA 1
ATOM 710 C C . LYS A 1 98 ? 32.845 1.583 -37.621 1.00 65.25 98 LYS A C 1
ATOM 712 O O . LYS A 1 98 ? 33.284 2.359 -36.772 1.00 65.25 98 LYS A O 1
ATOM 717 N N . ALA A 1 99 ? 31.945 0.643 -37.353 1.00 63.94 99 ALA A N 1
ATOM 718 C CA . ALA A 1 99 ? 31.453 0.371 -36.016 1.00 63.94 99 ALA A CA 1
ATOM 719 C C . ALA A 1 99 ? 32.647 0.030 -35.115 1.00 63.94 99 ALA A C 1
ATOM 721 O O . ALA A 1 99 ? 33.370 -0.928 -35.380 1.00 63.94 99 ALA A O 1
ATOM 722 N N . GLY A 1 100 ? 32.882 0.839 -34.082 1.00 61.19 100 GLY A N 1
ATOM 723 C CA . GLY A 1 100 ? 33.938 0.542 -33.116 1.00 61.19 100 GLY A CA 1
ATOM 724 C C . GLY A 1 100 ? 34.257 1.644 -32.114 1.00 61.19 100 GLY A C 1
ATOM 725 O O . GLY A 1 100 ? 34.587 1.334 -30.978 1.00 61.19 100 GLY A O 1
ATOM 726 N N . SER A 1 101 ? 34.134 2.922 -32.472 1.00 59.94 101 SER A N 1
ATOM 727 C CA . SER A 1 101 ? 34.472 4.002 -31.530 1.00 59.94 101 SER A CA 1
ATOM 728 C C . SER A 1 101 ? 33.987 5.359 -32.023 1.00 59.94 101 SER A C 1
ATOM 730 O O . SER A 1 101 ? 34.757 6.310 -32.140 1.00 59.94 101 SER A O 1
ATOM 732 N N . SER A 1 102 ? 32.706 5.449 -32.359 1.00 63.78 102 SER A N 1
ATOM 733 C CA . SER A 1 102 ? 32.091 6.748 -32.584 1.00 63.78 102 SER A CA 1
ATOM 734 C C . SER A 1 102 ? 32.146 7.525 -31.265 1.00 63.78 102 SER A C 1
ATOM 736 O O . SER A 1 102 ? 31.586 7.091 -30.261 1.00 63.78 102 SER A O 1
ATOM 738 N N . GLU A 1 103 ? 32.844 8.657 -31.233 1.00 63.12 103 GLU A N 1
ATOM 739 C CA . GLU A 1 103 ? 32.853 9.585 -30.092 1.00 63.12 103 GLU A CA 1
ATOM 740 C C . GLU A 1 103 ? 31.429 10.005 -29.703 1.00 63.12 103 GLU A C 1
ATOM 742 O O . GLU A 1 103 ? 31.141 10.226 -28.533 1.00 63.12 103 GLU A O 1
ATOM 747 N N . PHE A 1 104 ? 30.503 9.974 -30.665 1.00 59.72 104 PHE A N 1
ATOM 748 C CA . PHE A 1 104 ? 29.070 10.129 -30.443 1.00 59.72 104 PHE A CA 1
ATOM 749 C C . PHE A 1 104 ? 28.459 8.983 -29.619 1.00 59.72 104 PHE A C 1
ATOM 751 O O . PHE A 1 104 ? 27.579 9.238 -28.810 1.00 59.72 104 PHE A O 1
ATOM 758 N N . SER A 1 105 ? 28.942 7.742 -29.738 1.00 62.84 105 SER A N 1
ATOM 759 C 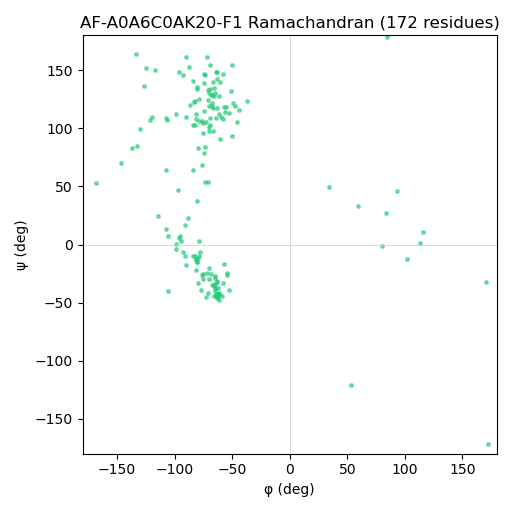CA . SER A 1 105 ? 28.544 6.633 -28.850 1.00 62.84 105 SER A CA 1
ATOM 760 C C . SER A 1 105 ? 29.123 6.768 -27.437 1.00 62.84 105 SER A C 1
ATOM 762 O O . SER A 1 105 ? 28.533 6.244 -26.498 1.00 62.84 105 SER A O 1
ATOM 764 N N . LYS A 1 106 ? 30.244 7.489 -27.266 1.00 64.06 106 LYS A N 1
ATOM 765 C CA . LYS A 1 106 ? 30.757 7.872 -25.936 1.00 64.06 106 LYS A CA 1
ATOM 766 C C . LYS A 1 106 ? 29.968 9.038 -25.338 1.00 64.06 106 LYS A C 1
ATOM 768 O O . LYS A 1 106 ? 29.716 9.046 -24.140 1.00 64.06 106 LYS A O 1
ATOM 773 N N . LEU A 1 107 ? 29.581 10.009 -26.166 1.00 66.38 107 LEU A N 1
ATOM 774 C CA . LEU A 1 107 ? 28.785 11.166 -25.748 1.00 66.38 107 LEU A CA 1
ATOM 775 C C . LEU A 1 107 ? 27.311 10.821 -25.520 1.00 66.38 107 LEU A C 1
ATOM 777 O O . LEU A 1 107 ? 26.627 11.516 -24.775 1.00 66.38 107 LEU A O 1
ATOM 781 N N . ASN A 1 108 ? 26.817 9.778 -26.182 1.00 65.06 108 ASN A N 1
ATOM 782 C CA . ASN A 1 108 ? 25.425 9.381 -26.143 1.00 65.06 108 ASN A CA 1
ATOM 783 C C . ASN A 1 108 ? 25.298 7.853 -26.012 1.00 65.06 108 ASN A C 1
ATOM 785 O O . ASN A 1 108 ? 25.117 7.153 -27.017 1.00 65.06 108 ASN A O 1
ATOM 789 N N . PRO A 1 109 ? 25.392 7.319 -24.782 1.00 61.50 109 PRO A N 1
ATOM 790 C CA . PRO A 1 109 ? 25.203 5.902 -24.488 1.00 61.50 109 PRO A CA 1
ATOM 791 C C . PRO A 1 109 ? 23.714 5.510 -24.572 1.00 61.50 109 PRO A C 1
ATOM 793 O O . PRO A 1 109 ? 23.147 4.945 -23.646 1.00 61.50 109 PRO A O 1
ATOM 796 N N . ASN A 1 110 ? 23.051 5.797 -25.693 1.00 61.16 110 ASN A N 1
ATOM 797 C CA . ASN A 1 110 ? 21.672 5.369 -25.944 1.00 61.16 110 ASN A CA 1
ATOM 798 C C . ASN A 1 110 ? 21.571 3.889 -26.362 1.00 61.16 110 ASN A C 1
ATOM 800 O O . ASN A 1 110 ? 20.470 3.351 -26.430 1.00 61.16 110 ASN A O 1
ATOM 804 N N . ASN A 1 111 ? 22.706 3.207 -26.572 1.00 56.75 111 ASN A N 1
ATOM 805 C CA . ASN A 1 111 ? 22.772 1.761 -26.801 1.00 56.75 111 ASN A CA 1
ATOM 806 C C . ASN A 1 111 ? 23.345 1.030 -25.574 1.00 56.75 111 ASN A C 1
ATOM 808 O O . ASN A 1 111 ? 24.390 0.393 -25.635 1.00 56.75 111 ASN A O 1
ATOM 812 N N . GLY A 1 112 ? 22.610 1.115 -24.465 1.00 60.91 112 GLY A N 1
ATOM 813 C CA . GLY A 1 112 ? 21.987 -0.101 -23.942 1.00 60.91 112 GLY A CA 1
ATOM 814 C C . GLY A 1 112 ? 22.807 -1.038 -23.060 1.00 60.91 112 GLY A C 1
ATOM 815 O O . GLY A 1 112 ? 22.455 -2.211 -23.012 1.00 60.91 112 GLY A O 1
ATOM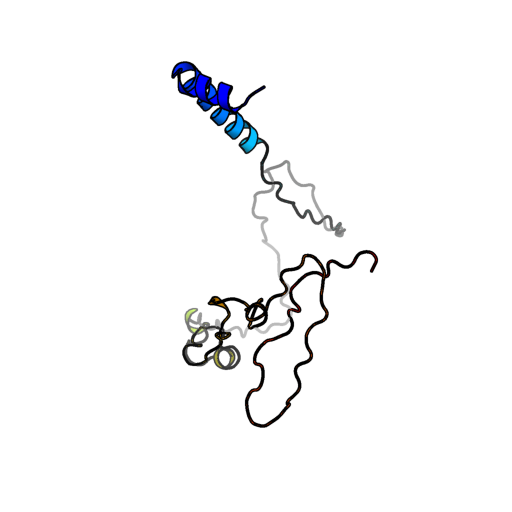 816 N N . ASP A 1 113 ? 23.816 -0.567 -22.325 1.00 60.34 113 ASP A N 1
ATOM 817 C CA . ASP A 1 113 ? 24.280 -1.330 -21.161 1.00 60.34 113 ASP A CA 1
ATOM 818 C C . ASP A 1 113 ? 24.459 -0.452 -19.917 1.00 60.34 113 ASP A C 1
ATOM 820 O O . ASP A 1 113 ? 25.533 0.055 -19.603 1.00 60.34 113 ASP A O 1
ATOM 824 N N . LEU A 1 114 ? 23.344 -0.257 -19.211 1.00 62.34 114 LEU A N 1
ATOM 825 C CA . LEU A 1 114 ? 23.296 0.336 -17.874 1.00 62.34 114 LEU A CA 1
ATOM 826 C C . LEU A 1 114 ? 23.389 -0.750 -16.783 1.00 62.34 114 LEU A C 1
ATOM 828 O O . LEU A 1 114 ? 23.060 -0.473 -15.632 1.00 62.34 114 LEU A O 1
ATOM 832 N N . SER A 1 115 ? 23.832 -1.977 -17.110 1.00 60.28 115 SER A N 1
ATOM 833 C CA . SER A 1 115 ? 23.902 -3.115 -16.170 1.00 60.28 115 SER A CA 1
ATOM 834 C C . SER A 1 115 ? 24.684 -2.824 -14.891 1.00 60.28 115 SER A C 1
ATOM 836 O O . SER A 1 115 ? 24.437 -3.453 -13.865 1.00 60.28 115 SER A O 1
ATOM 838 N N . SER A 1 116 ? 25.609 -1.863 -14.934 1.00 60.97 116 SER A N 1
ATOM 839 C CA . SER A 1 116 ? 26.463 -1.507 -13.799 1.00 60.97 116 SER A CA 1
ATOM 840 C C . SER A 1 116 ? 25.990 -0.280 -13.009 1.00 60.97 116 SER A C 1
ATOM 842 O O . SER A 1 116 ? 26.598 0.046 -11.992 1.00 60.97 116 SER A O 1
ATOM 844 N N . VAL A 1 117 ? 24.914 0.407 -13.425 1.00 67.81 117 VAL A N 1
ATOM 845 C CA . VAL A 1 117 ? 24.375 1.576 -12.706 1.00 67.81 117 VAL A CA 1
ATOM 846 C C . VAL A 1 117 ? 22.940 1.297 -12.274 1.00 67.81 117 VAL A C 1
ATOM 848 O O . VAL A 1 117 ? 22.018 1.249 -13.086 1.00 67.81 117 VAL A O 1
ATOM 851 N N . SER A 1 118 ? 22.735 1.138 -10.965 1.00 73.06 118 SER A N 1
ATOM 852 C CA . SER A 1 118 ? 21.394 0.967 -10.403 1.00 73.06 118 SER A CA 1
ATOM 853 C C . SER A 1 118 ? 20.603 2.272 -10.510 1.00 73.06 118 SER A C 1
ATOM 855 O O . SER A 1 118 ? 20.774 3.194 -9.717 1.00 73.06 118 SER A O 1
ATOM 857 N N . LEU A 1 119 ? 19.721 2.337 -11.506 1.00 80.81 119 LEU A N 1
ATOM 858 C CA . LEU A 1 119 ? 18.725 3.403 -11.684 1.00 80.81 119 LEU A CA 1
ATOM 859 C C . LEU A 1 119 ? 17.370 3.030 -11.068 1.00 80.81 119 LEU A C 1
ATOM 861 O O . LEU A 1 119 ? 16.390 3.766 -11.193 1.00 80.81 119 LEU A O 1
ATOM 865 N N . LEU A 1 120 ? 17.290 1.865 -10.419 1.00 80.19 120 LEU A N 1
ATOM 866 C CA . LEU A 1 120 ? 16.063 1.391 -9.803 1.00 80.19 120 LEU A CA 1
ATOM 867 C C . LEU A 1 120 ? 15.719 2.288 -8.615 1.00 80.19 120 LEU A C 1
ATOM 869 O O . LEU A 1 120 ? 16.455 2.375 -7.631 1.00 80.19 120 LEU A O 1
ATOM 873 N N . LYS A 1 121 ? 14.556 2.939 -8.681 1.00 78.25 121 LYS A N 1
ATOM 874 C CA . LYS A 1 121 ? 14.011 3.663 -7.535 1.00 78.25 121 LYS A CA 1
ATOM 875 C C . LYS A 1 121 ? 13.580 2.644 -6.479 1.00 78.25 121 LYS A C 1
ATOM 877 O O . LYS A 1 121 ? 12.590 1.933 -6.666 1.00 78.25 121 LYS A O 1
ATOM 882 N N . ALA A 1 122 ? 14.322 2.573 -5.374 1.00 80.88 122 ALA A N 1
ATOM 883 C CA . ALA A 1 122 ? 14.005 1.685 -4.259 1.00 80.88 122 ALA A CA 1
ATOM 884 C C . ALA A 1 122 ? 12.538 1.860 -3.821 1.00 80.88 122 ALA A C 1
ATOM 886 O O . ALA A 1 122 ? 12.053 2.983 -3.669 1.00 80.88 122 ALA A O 1
ATOM 887 N N . GLY A 1 123 ? 11.822 0.744 -3.661 1.00 79.19 123 GLY A N 1
ATOM 888 C CA . GLY A 1 123 ? 10.427 0.725 -3.209 1.00 79.19 123 GLY A CA 1
ATOM 889 C C . GLY A 1 123 ? 9.366 1.032 -4.272 1.00 79.19 123 GLY A C 1
ATOM 890 O O . GLY A 1 123 ? 8.183 0.938 -3.955 1.00 79.19 123 GLY A O 1
ATOM 891 N N . HIS A 1 124 ? 9.720 1.329 -5.531 1.00 85.69 124 HIS A N 1
ATOM 892 C CA . HIS A 1 124 ? 8.699 1.670 -6.536 1.00 85.69 124 HIS A CA 1
ATOM 893 C C . HIS A 1 124 ? 7.716 0.518 -6.825 1.00 85.69 124 HIS A C 1
ATOM 895 O O . HIS A 1 124 ? 6.554 0.775 -7.121 1.00 85.69 124 HIS A O 1
ATOM 901 N N . HIS A 1 125 ? 8.166 -0.741 -6.743 1.00 86.00 125 HIS A N 1
ATOM 902 C CA . HIS A 1 125 ? 7.317 -1.923 -6.949 1.00 86.00 125 HIS A CA 1
ATOM 903 C C . HIS A 1 125 ? 6.402 -2.221 -5.755 1.00 86.00 125 HIS A C 1
ATOM 905 O O . HIS A 1 125 ? 5.349 -2.823 -5.928 1.00 86.00 125 HIS A O 1
ATOM 911 N N . VAL A 1 126 ? 6.807 -1.811 -4.551 1.00 88.31 126 VAL A N 1
ATOM 912 C CA . VAL A 1 126 ? 6.030 -1.995 -3.313 1.00 88.31 126 VAL A CA 1
ATOM 913 C C . VAL A 1 126 ? 4.963 -0.902 -3.180 1.00 88.31 126 VAL A C 1
ATOM 915 O O . VAL A 1 126 ? 3.948 -1.095 -2.517 1.00 88.31 126 VAL A O 1
ATOM 918 N N . GLY A 1 127 ? 5.164 0.229 -3.859 1.00 86.31 127 GLY A N 1
ATOM 919 C CA . GLY A 1 127 ? 4.290 1.388 -3.784 1.00 86.31 127 GLY A CA 1
ATOM 920 C C . GLY A 1 127 ? 4.621 2.288 -2.594 1.00 86.31 127 GLY A C 1
ATOM 921 O O . GLY A 1 127 ? 5.540 2.037 -1.812 1.00 86.31 127 GLY A O 1
ATOM 922 N N . ILE A 1 128 ? 3.877 3.387 -2.482 1.00 86.88 128 ILE A N 1
ATOM 923 C CA . ILE A 1 128 ? 4.026 4.327 -1.370 1.00 86.88 128 ILE A CA 1
ATOM 924 C C . ILE A 1 128 ? 3.296 3.803 -0.132 1.00 86.88 128 ILE A C 1
ATOM 926 O O . ILE A 1 128 ? 2.155 3.353 -0.211 1.00 86.88 128 ILE A O 1
ATOM 930 N N . ASN A 1 129 ? 3.940 3.887 1.032 1.00 85.75 129 ASN A N 1
ATOM 931 C CA . ASN A 1 129 ? 3.287 3.552 2.290 1.00 85.75 129 ASN A CA 1
ATOM 932 C C . ASN A 1 129 ? 2.455 4.749 2.773 1.00 85.75 129 ASN A C 1
ATOM 934 O O . ASN A 1 129 ? 2.998 5.716 3.299 1.00 85.75 129 ASN A O 1
ATOM 938 N N . THR A 1 130 ? 1.139 4.677 2.582 1.00 88.19 130 THR A N 1
ATOM 939 C CA . THR A 1 130 ? 0.187 5.746 2.935 1.00 88.19 130 THR A CA 1
ATOM 940 C C . THR A 1 130 ? -0.194 5.762 4.416 1.00 88.19 130 THR A C 1
ATOM 942 O O . THR A 1 130 ? -0.740 6.755 4.891 1.00 88.19 130 THR A O 1
ATOM 945 N N . VAL A 1 131 ? 0.098 4.679 5.142 1.00 87.25 131 VAL A N 1
ATOM 946 C CA . VAL A 1 131 ? -0.297 4.471 6.542 1.00 87.25 131 VAL A CA 1
ATOM 947 C C . VAL A 1 131 ? 0.890 4.628 7.498 1.00 87.25 131 VAL A C 1
ATOM 949 O O . VAL A 1 131 ? 0.760 5.184 8.590 1.00 87.25 131 VAL A O 1
ATOM 952 N N . GLY A 1 132 ? 2.062 4.131 7.112 1.00 89.25 132 GLY A N 1
ATOM 953 C CA . GLY A 1 132 ? 3.261 4.106 7.943 1.00 89.25 132 GLY A CA 1
ATOM 954 C C . GLY A 1 132 ? 2.994 3.457 9.304 1.00 89.25 132 GLY A C 1
ATOM 955 O O . GLY A 1 132 ? 2.582 2.302 9.386 1.00 89.25 132 GLY A O 1
ATOM 956 N N . THR A 1 133 ? 3.221 4.215 10.380 1.00 90.00 133 THR A N 1
ATOM 957 C CA . THR A 1 133 ? 2.973 3.789 11.771 1.00 90.00 133 THR A CA 1
ATOM 958 C C . THR A 1 133 ? 1.743 4.436 12.407 1.00 90.00 133 THR A C 1
ATOM 960 O O . THR A 1 133 ? 1.536 4.280 13.610 1.00 90.00 133 THR A O 1
ATOM 963 N N . SER A 1 134 ? 0.938 5.173 11.639 1.00 89.31 134 SER A N 1
ATOM 964 C CA . SER A 1 134 ? -0.183 5.949 12.186 1.00 89.31 134 SER A CA 1
ATOM 965 C C . SER A 1 134 ? -1.288 5.073 12.790 1.00 89.31 134 SER A C 1
ATOM 967 O O . SER A 1 134 ? -1.816 5.393 13.850 1.00 89.31 134 SER A O 1
ATOM 969 N N . LEU A 1 135 ? -1.557 3.896 12.210 1.00 89.12 135 LEU A N 1
ATOM 970 C CA . LEU A 1 135 ? -2.600 2.981 12.697 1.00 89.12 135 LEU A CA 1
ATOM 971 C C . LEU A 1 135 ? -2.209 2.147 13.929 1.00 89.12 135 LEU A C 1
ATOM 973 O O . LEU A 1 135 ? -3.004 1.330 14.385 1.00 89.12 135 LEU A O 1
ATOM 977 N N . ARG A 1 136 ? -1.011 2.333 14.506 1.00 91.19 136 ARG A N 1
ATOM 978 C CA . ARG A 1 136 ? -0.631 1.628 15.750 1.00 91.19 136 ARG A CA 1
ATOM 979 C C . ARG A 1 136 ? -1.401 2.128 16.978 1.00 91.19 136 ARG A C 1
ATOM 981 O O . ARG A 1 136 ? -1.460 1.411 17.970 1.00 91.19 136 ARG A O 1
ATOM 988 N N . ASN A 1 137 ? -1.970 3.330 16.903 1.00 89.75 137 ASN A N 1
ATOM 989 C CA . ASN A 1 137 ? -2.920 3.879 17.868 1.00 89.75 137 ASN A CA 1
ATOM 990 C C . ASN A 1 137 ? -3.925 4.765 17.117 1.00 89.75 137 ASN A C 1
ATOM 992 O O . ASN A 1 137 ? -3.841 5.990 17.162 1.00 89.75 137 ASN A O 1
ATOM 996 N N . ALA A 1 138 ? -4.789 4.132 16.322 1.00 88.56 138 ALA A N 1
ATOM 997 C CA . ALA A 1 138 ? -5.736 4.834 15.466 1.00 88.56 138 ALA A CA 1
ATOM 998 C C . ALA A 1 138 ? -6.901 5.435 16.265 1.00 88.56 138 ALA A C 1
ATOM 1000 O O . ALA A 1 138 ? -7.399 4.827 17.214 1.00 88.56 138 ALA A O 1
ATOM 1001 N N . ASN A 1 139 ? -7.402 6.581 15.803 1.00 86.88 139 ASN A N 1
ATOM 1002 C CA . ASN A 1 139 ? -8.685 7.097 16.257 1.00 86.88 139 ASN A CA 1
ATOM 1003 C C . ASN A 1 139 ? -9.818 6.148 15.827 1.00 86.88 139 ASN A C 1
ATOM 1005 O O . ASN A 1 139 ? -9.903 5.780 14.656 1.00 86.88 139 ASN A O 1
ATOM 1009 N N . LEU A 1 140 ? -10.698 5.775 16.760 1.00 89.75 140 LEU A N 1
ATOM 1010 C CA . LEU A 1 140 ? -11.858 4.911 16.487 1.00 89.75 140 LEU A CA 1
ATOM 1011 C C . LEU A 1 140 ? -13.166 5.696 16.298 1.00 89.75 140 LEU A C 1
ATOM 1013 O O . LEU A 1 140 ? -14.226 5.100 16.114 1.00 89.75 140 LEU A O 1
ATOM 1017 N N . GLN A 1 141 ? -13.116 7.024 16.394 1.00 88.31 141 GLN A N 1
ATOM 1018 C CA . GLN A 1 141 ? -14.281 7.883 16.247 1.00 88.31 141 GLN A CA 1
ATOM 1019 C C . GLN A 1 141 ? -14.454 8.302 14.783 1.00 88.31 141 GLN A C 1
ATOM 1021 O O . GLN A 1 141 ? -13.539 8.247 13.967 1.00 88.31 141 GLN A O 1
ATOM 1026 N N . LEU A 1 142 ? -15.662 8.760 14.454 1.00 82.75 142 LEU A N 1
ATOM 1027 C CA . LEU A 1 142 ? -15.957 9.366 13.150 1.00 82.75 142 LEU A CA 1
ATOM 1028 C C . LEU A 1 142 ? -15.473 10.821 13.053 1.00 82.75 142 LEU A C 1
ATOM 1030 O O . LEU A 1 142 ? -15.546 11.420 11.986 1.00 82.75 142 LEU A O 1
ATOM 1034 N N . ARG A 1 143 ? -15.048 11.411 14.175 1.00 83.19 143 ARG A N 1
ATOM 1035 C CA . ARG A 1 143 ? -14.620 12.810 14.268 1.00 83.19 143 ARG A CA 1
ATOM 1036 C C . ARG A 1 143 ? -13.110 12.905 14.142 1.00 83.19 143 ARG A C 1
ATOM 1038 O O . ARG A 1 143 ? -12.397 12.004 14.584 1.00 83.19 143 ARG A O 1
ATOM 1045 N N . SER A 1 144 ? -12.616 14.000 13.572 1.00 83.69 144 SER A N 1
ATOM 1046 C CA . SER A 1 144 ? -11.179 14.179 13.430 1.00 83.69 144 SER A CA 1
ATOM 1047 C C . SER A 1 144 ? -10.592 14.625 14.770 1.00 83.69 144 SER A C 1
ATOM 1049 O O . SER A 1 144 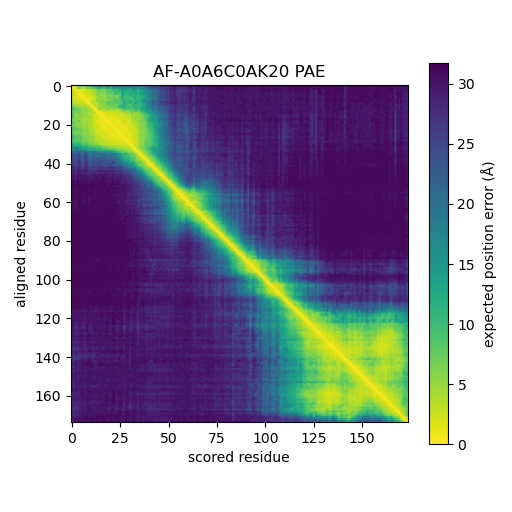? -11.001 15.627 15.343 1.00 83.69 144 SER A O 1
ATOM 1051 N N . GLU A 1 145 ? -9.594 13.903 15.270 1.00 81.75 145 GLU A N 1
ATOM 1052 C CA . GLU A 1 145 ? -8.697 14.420 16.308 1.00 81.75 145 GLU A CA 1
ATOM 1053 C C . GLU A 1 145 ? -7.448 15.065 15.688 1.00 81.75 145 GLU A C 1
ATOM 1055 O O . GLU A 1 145 ? -6.972 14.585 14.647 1.00 81.75 145 GLU A O 1
ATOM 1060 N N . PRO A 1 146 ? -6.897 16.128 16.299 1.00 84.31 146 PRO A N 1
ATOM 1061 C CA . PRO A 1 146 ? -5.582 16.625 15.931 1.00 84.31 146 PRO A CA 1
ATOM 1062 C C . PRO A 1 146 ? -4.517 15.561 16.222 1.00 84.31 146 PRO A C 1
ATOM 1064 O O . PRO A 1 146 ? -4.630 14.761 17.150 1.00 84.31 146 PRO A O 1
ATOM 1067 N N . GLN A 1 147 ? -3.461 15.555 15.419 1.00 83.81 147 GLN A N 1
ATOM 1068 C CA . GLN A 1 147 ? -2.369 14.598 15.565 1.00 83.81 147 GLN A CA 1
ATOM 1069 C C . GLN A 1 147 ? -1.597 14.839 16.869 1.00 83.81 147 GLN A C 1
ATOM 1071 O O . GLN A 1 147 ? -1.301 15.982 17.214 1.00 83.81 147 GLN A O 1
ATOM 1076 N N . ASN A 1 148 ? -1.209 13.763 17.561 1.00 82.25 148 ASN A N 1
ATOM 1077 C CA . ASN A 1 148 ? -0.372 13.871 18.756 1.00 82.25 148 ASN A CA 1
ATOM 1078 C C . ASN A 1 148 ? 1.045 14.362 18.372 1.00 82.25 148 ASN A C 1
ATOM 1080 O O . ASN A 1 148 ? 1.705 13.700 17.559 1.00 82.25 148 ASN A O 1
ATOM 1084 N N . PRO A 1 149 ? 1.533 15.497 18.910 1.00 84.31 149 PRO A N 1
ATOM 1085 C CA . PRO A 1 149 ? 2.858 16.011 18.584 1.00 84.31 149 PRO A CA 1
ATOM 1086 C C . PRO A 1 149 ? 3.957 15.024 18.996 1.00 84.31 149 PRO A C 1
ATOM 1088 O O . PRO A 1 149 ? 4.045 14.599 20.147 1.00 84.31 149 PRO A O 1
ATOM 1091 N N . ARG A 1 150 ? 4.851 14.687 18.060 1.00 83.94 150 ARG A N 1
ATOM 1092 C CA . ARG A 1 150 ? 6.059 13.914 18.367 1.00 83.94 150 ARG A CA 1
ATOM 1093 C C . ARG A 1 150 ? 7.202 14.851 18.719 1.00 83.94 150 ARG A C 1
ATOM 1095 O O . ARG A 1 150 ? 7.751 15.518 17.850 1.00 83.94 150 ARG A O 1
ATOM 1102 N N . MET A 1 151 ? 7.581 14.848 19.990 1.00 88.75 151 MET A N 1
ATOM 1103 C CA . MET A 1 151 ? 8.790 15.498 20.484 1.00 88.75 151 MET A CA 1
ATOM 1104 C C . MET A 1 151 ? 9.663 14.491 21.231 1.00 88.75 151 MET A C 1
ATOM 1106 O O . MET A 1 151 ? 9.175 13.497 21.770 1.00 88.75 151 MET A O 1
ATOM 1110 N N . SER A 1 152 ? 10.971 14.731 21.224 1.00 90.06 152 SER A N 1
ATOM 1111 C CA . SER A 1 152 ? 11.932 13.904 21.950 1.00 90.06 152 SER A CA 1
ATOM 1112 C C . SER A 1 152 ? 11.808 14.186 23.447 1.00 90.06 152 SER A C 1
ATOM 1114 O O . SER A 1 152 ? 12.240 15.240 23.902 1.00 90.06 152 SER A O 1
ATOM 1116 N N . VAL A 1 153 ? 11.208 13.262 24.202 1.00 88.38 153 VAL A N 1
ATOM 1117 C CA . VAL A 1 153 ? 10.965 13.410 25.653 1.00 88.38 153 VAL A CA 1
ATOM 1118 C C . VAL A 1 153 ? 12.076 12.818 26.531 1.00 88.38 153 VAL A C 1
ATOM 1120 O O . VAL A 1 153 ? 12.063 13.004 27.742 1.00 88.38 153 VAL A O 1
ATOM 1123 N N . GLY A 1 154 ? 13.055 12.124 25.942 1.00 92.69 154 GLY A N 1
ATOM 1124 C CA . GLY A 1 154 ? 14.187 11.541 26.665 1.00 92.69 154 GLY A CA 1
ATOM 1125 C C . GLY A 1 154 ? 15.059 10.646 25.779 1.00 92.69 154 GLY A C 1
ATOM 1126 O O . GLY A 1 154 ? 14.882 10.625 24.571 1.00 92.69 154 GLY A O 1
ATOM 1127 N N . PRO A 1 155 ? 16.034 9.917 26.330 1.00 91.75 155 PRO A N 1
ATOM 1128 C CA . PRO A 1 155 ? 16.828 8.952 25.563 1.00 91.75 155 PRO A CA 1
ATOM 1129 C C . PRO A 1 155 ? 16.137 7.585 25.376 1.00 91.75 155 PRO A C 1
ATOM 1131 O O . PRO A 1 155 ? 16.571 6.791 24.542 1.00 91.75 155 PRO A O 1
ATOM 1134 N N . TRP A 1 156 ? 15.060 7.304 26.120 1.00 93.06 156 TRP A N 1
ATOM 1135 C CA . TRP A 1 156 ? 14.320 6.035 26.083 1.00 93.06 156 TRP A CA 1
ATOM 1136 C C . TRP A 1 156 ? 12.806 6.267 26.019 1.00 93.06 156 TRP A C 1
ATOM 1138 O O . TRP A 1 156 ? 12.326 7.347 26.347 1.00 93.06 156 TRP A O 1
ATOM 1148 N N . ASN A 1 157 ? 12.049 5.223 25.654 1.00 91.38 157 ASN A N 1
ATOM 1149 C CA . ASN A 1 157 ? 10.579 5.231 25.566 1.00 91.38 157 ASN A CA 1
ATOM 1150 C C . ASN A 1 157 ? 9.990 6.269 24.594 1.00 91.38 157 ASN A C 1
ATOM 1152 O O . ASN A 1 157 ? 8.877 6.762 24.783 1.00 91.38 157 ASN A O 1
ATOM 1156 N N . GLN A 1 158 ? 10.700 6.552 23.502 1.00 91.62 158 GLN A N 1
ATOM 1157 C CA . GLN A 1 158 ? 10.174 7.391 22.432 1.00 91.62 158 GLN A CA 1
ATOM 1158 C C . GLN A 1 158 ? 9.042 6.699 21.667 1.00 91.62 158 GLN A C 1
ATOM 1160 O O . GLN A 1 158 ? 9.172 5.559 21.215 1.00 91.62 158 GLN A O 1
ATOM 1165 N N . SER A 1 159 ? 7.953 7.430 21.430 1.00 89.06 159 SER A N 1
ATOM 1166 C CA . SER A 1 159 ? 6.882 6.963 20.550 1.00 89.06 159 SER A CA 1
ATOM 1167 C C . SER A 1 159 ? 7.326 6.955 19.084 1.00 89.06 159 SER A C 1
ATOM 1169 O O . SER A 1 159 ? 7.798 7.956 18.545 1.00 89.06 159 SER A O 1
ATOM 1171 N N . THR A 1 160 ? 7.097 5.832 18.402 1.00 90.19 160 THR A N 1
ATOM 1172 C CA . THR A 1 160 ? 7.297 5.684 16.948 1.00 90.19 160 THR A CA 1
ATOM 1173 C C . THR A 1 160 ? 6.007 5.896 16.149 1.00 90.19 160 THR A C 1
ATOM 1175 O O . THR A 1 160 ? 5.997 5.736 14.926 1.00 90.19 160 THR A O 1
ATOM 1178 N N . ILE A 1 161 ? 4.917 6.290 16.814 1.00 91.50 161 ILE A N 1
ATOM 1179 C CA . ILE A 1 161 ? 3.581 6.449 16.224 1.00 91.50 161 ILE A CA 1
ATOM 1180 C C . ILE A 1 161 ? 3.477 7.812 15.540 1.00 91.50 161 ILE A C 1
ATOM 1182 O O . ILE A 1 161 ? 3.717 8.843 16.163 1.00 91.50 161 ILE A O 1
ATOM 1186 N N . SER A 1 162 ? 3.151 7.810 14.248 1.00 87.81 162 SER A N 1
ATOM 1187 C CA . SER A 1 162 ? 2.986 9.026 13.438 1.00 87.81 162 SER A CA 1
ATOM 1188 C C . SER A 1 162 ? 1.583 9.592 13.513 1.00 87.81 162 SER A C 1
ATOM 1190 O O . SER A 1 162 ? 0.633 8.829 13.644 1.00 87.81 162 SER A O 1
ATOM 1192 N N . GLY A 1 163 ? 1.445 10.903 13.312 1.00 88.56 163 GLY A N 1
ATOM 1193 C CA . GLY A 1 163 ? 0.161 11.476 12.923 1.00 88.56 163 GLY A CA 1
ATOM 1194 C C . GLY A 1 163 ? -0.285 10.943 11.557 1.00 88.56 163 GLY A C 1
ATOM 1195 O O . GLY A 1 163 ? 0.545 10.727 10.673 1.00 88.56 163 GLY A O 1
ATOM 1196 N N . ASP A 1 164 ? -1.587 10.714 11.397 1.00 87.12 164 ASP A N 1
ATOM 1197 C CA . ASP A 1 164 ? -2.197 10.349 10.116 1.00 87.12 164 ASP A CA 1
ATOM 1198 C C . ASP A 1 164 ? -2.495 11.617 9.302 1.00 87.12 164 ASP A C 1
ATOM 1200 O O . ASP A 1 164 ? -3.428 12.359 9.615 1.00 87.12 164 ASP A O 1
ATOM 1204 N N . THR A 1 165 ? -1.660 11.910 8.302 1.00 84.75 165 THR A N 1
ATOM 1205 C CA . THR A 1 165 ? -1.837 13.038 7.364 1.00 84.75 165 THR A CA 1
ATOM 1206 C C . THR A 1 165 ? -2.622 12.654 6.113 1.00 84.75 165 THR A C 1
ATOM 1208 O O . THR A 1 165 ? -2.941 13.520 5.303 1.00 84.75 165 THR A O 1
ATOM 1211 N N . SER A 1 166 ? -2.871 11.361 5.908 1.00 83.44 166 SER A N 1
ATOM 1212 C CA . SER A 1 166 ? -3.435 10.826 4.667 1.00 83.44 166 SER A CA 1
ATOM 1213 C C . SER A 1 166 ? -4.963 10.778 4.702 1.00 83.44 166 SER A C 1
ATOM 1215 O O . SER A 1 166 ? -5.602 10.667 3.653 1.00 83.44 166 SER A O 1
ATOM 1217 N N . ARG A 1 167 ? -5.572 10.856 5.892 1.00 79.50 167 ARG A N 1
ATOM 1218 C CA . ARG A 1 167 ? -7.029 10.911 6.038 1.00 79.50 167 ARG A CA 1
ATOM 1219 C C . ARG A 1 167 ? -7.604 12.267 5.636 1.00 79.50 167 ARG A C 1
ATOM 1221 O O . ARG A 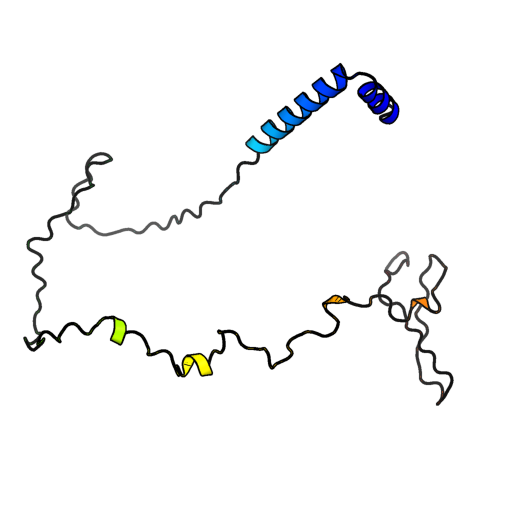1 167 ? -7.013 13.317 5.872 1.00 79.50 167 ARG A O 1
ATOM 1228 N N . ARG A 1 168 ? -8.811 12.243 5.066 1.00 80.62 168 ARG A N 1
ATOM 1229 C CA . ARG A 1 168 ? -9.583 13.467 4.821 1.00 80.62 168 ARG A CA 1
ATOM 1230 C C . ARG A 1 168 ? -10.156 13.984 6.135 1.00 80.62 168 ARG A C 1
ATOM 1232 O O . ARG A 1 168 ? -10.652 13.197 6.936 1.00 80.62 168 ARG A O 1
ATOM 1239 N N . ASN A 1 169 ? -10.113 15.298 6.325 1.00 79.19 169 ASN A N 1
ATOM 1240 C CA . ASN A 1 169 ? -10.752 15.939 7.469 1.00 79.19 169 ASN A CA 1
ATOM 1241 C C . ASN A 1 169 ? -12.273 15.775 7.355 1.00 79.19 169 ASN A C 1
ATOM 1243 O O . ASN A 1 169 ? -12.837 15.966 6.277 1.00 79.19 169 ASN A O 1
ATOM 1247 N N . LEU A 1 170 ? -12.917 15.409 8.462 1.00 77.75 170 LEU A N 1
ATOM 1248 C CA . LEU A 1 170 ? -14.367 15.201 8.555 1.00 77.75 170 LEU A CA 1
ATOM 1249 C C . LEU A 1 170 ? -15.063 16.329 9.338 1.00 77.75 170 LEU A C 1
ATOM 1251 O O . LEU A 1 170 ? -16.222 16.196 9.722 1.00 77.75 170 LEU A O 1
ATOM 1255 N N . GLU A 1 171 ? -14.358 17.439 9.567 1.00 79.94 171 GLU A N 1
ATOM 1256 C CA . GLU A 1 171 ? -14.905 18.628 10.220 1.00 79.94 171 GLU A CA 1
ATOM 1257 C C . GLU A 1 171 ? -15.892 19.346 9.286 1.00 79.94 171 GLU A C 1
ATOM 1259 O O . GLU A 1 171 ? -15.615 19.554 8.103 1.00 79.94 171 GLU A O 1
ATOM 1264 N N . ILE A 1 172 ? -17.064 19.708 9.810 1.00 73.25 172 ILE A N 1
ATOM 1265 C CA . ILE A 1 172 ? -18.117 20.398 9.055 1.00 73.25 172 ILE A CA 1
ATOM 1266 C C . ILE A 1 172 ? -17.805 21.902 9.044 1.00 73.25 172 ILE A C 1
ATOM 1268 O O . ILE A 1 172 ? -17.741 22.509 10.109 1.00 73.25 172 ILE A O 1
ATOM 1272 N N . GLY A 1 173 ? -17.682 22.507 7.857 1.00 65.12 173 GLY A N 1
ATOM 1273 C CA . GLY A 1 173 ? -17.598 23.969 7.694 1.00 65.12 173 GLY A CA 1
ATOM 1274 C C . GLY A 1 173 ? -16.184 24.553 7.656 1.00 65.12 173 GLY A C 1
ATOM 1275 O O . GLY A 1 173 ? -15.925 25.548 8.327 1.00 65.12 173 GLY A O 1
ATOM 1276 N N . ASN A 1 174 ? -15.290 23.932 6.884 1.00 50.12 174 ASN A N 1
ATOM 1277 C CA . ASN A 1 174 ? -13.989 24.513 6.540 1.00 50.12 174 ASN A CA 1
ATOM 1278 C C . ASN A 1 174 ? -14.133 25.639 5.505 1.00 50.12 174 ASN A C 1
ATOM 1280 O O . ASN A 1 174 ? -14.988 25.476 4.602 1.00 50.12 174 ASN A O 1
#

Radius of gyration: 39.22 Å; Cα contacts (8 Å, |Δi|>4): 44; chains: 1; bounding box: 79×56×100 Å

Solvent-accessible surface area (backbone atoms only — not comparable to full-atom values): 12502 Å² total; per-residue (Å²): 132,65,64,72,63,50,54,58,56,39,73,72,33,71,69,55,42,53,54,51,51,52,52,50,52,52,51,50,53,56,54,55,66,73,62,65,82,83,74,85,76,87,77,82,89,74,90,76,89,80,82,94,67,95,77,73,83,79,62,66,94,82,65,72,85,64,87,78,82,73,83,81,76,72,75,82,73,84,81,74,74,96,72,76,68,80,71,70,84,67,62,74,75,74,75,48,80,74,87,84,72,56,65,62,54,73,75,45,72,82,80,80,78,61,87,88,56,89,78,75,64,85,56,66,90,79,49,84,79,78,58,78,42,19,72,81,73,56,84,88,62,88,62,73,73,84,64,72,84,87,71,89,87,60,98,65,91,75,83,80,65,42,56,74,81,73,67,79,82,62,70,87,86,126

Mean predicted aligned error: 23.47 Å

pLDDT: mean 72.01, std 14.7, range [40.38, 95.38]

Nearest PDB structures (foldseek):
  8h2i-assembly1_ce  TM=7.187E-01  e=1.695E-02  Paramecium bursaria Chlorella virus 1

InterPro domains:
  IPR055730 Minor capsid protein P11, C-terminal conserved region [PF23983] (90-171)

Foldseek 3Di:
DDVVVVVVVCVVDPVSVVVVVVVVVVVVVVVVVVPDDPDDDPDDPDDDDDDDDPDDDDDPPPRPPDDDDPPPPPPPPPPDDPPPPVPPPDDVVVVDDPPDDDVVCVVDVPPDDPVPPPPDDPCVVVPDDLCQQQVVPDDPDPADDDWDDQDDPDPDDGDPHGHRPNDDHPDPDD

Secondary structure (DSSP, 8-state):
--HHHHHHHHHT-HHHHHHHHHHHHHHHHHHHHH------------------S-PPPPPSTTTT-SPPP-TT-----TT--S---------GGGGS--TT--HHHHH---SS--TTS----TTTTT---SSTTGGGG---SSSPPPPPP----SSS----PPP--SSPP--S--

Sequence (174 aa):
MNLNKLIKKISNNQLLMIVAAVALVYGFYHYSGQKMLVTDNMANTAQSQAASMGVRPANPLGGNGGVGSANGLGTSQNGLQANASKKRVVDPKELLPKAGSSEFSKLNPNNGDLSSVSLLKAGHHVGINTVGTSLRNANLQLRSEPQNPRMSVGPWNQSTISGDTSRRNLEIGN